Protein AF-A0A956EJT3-F1 (afdb_monomer_lite)

Sequence (76 aa):
MIDYALLCQAIADWKAGRAPSVVPPPAPRQHQHSQPQHYEADDDDVEEYEEVGEEVVEQTVIYQLPIEPVEDDDLL

Radius of gyration: 29.24 Å; chains: 1; bounding box: 40×41×86 Å

pLDDT: mean 70.57, std 13.34, range [47.59, 95.12]

Structure (mmCIF, N/CA/C/O backbone):
data_AF-A0A956EJT3-F1
#
_entry.id   AF-A0A956EJT3-F1
#
loop_
_atom_site.group_PDB
_atom_site.id
_atom_site.type_symbol
_atom_site.label_atom_id
_atom_site.label_alt_id
_atom_site.label_comp_id
_atom_site.label_asym_id
_atom_site.label_entity_id
_atom_site.label_seq_id
_atom_site.pdbx_PDB_ins_code
_atom_site.Cartn_x
_atom_site.Cartn_y
_atom_site.Cartn_z
_atom_site.occupancy
_atom_site.B_iso_or_equiv
_atom_site.auth_seq_id
_atom_site.auth_comp_id
_atom_site.auth_asym_id
_atom_site.auth_atom_id
_atom_site.pdbx_PDB_model_num
ATOM 1 N N . MET A 1 1 ? -9.483 -9.928 -12.150 1.00 69.44 1 MET A N 1
ATOM 2 C CA . MET A 1 1 ? -10.375 -9.704 -10.993 1.00 69.44 1 MET A CA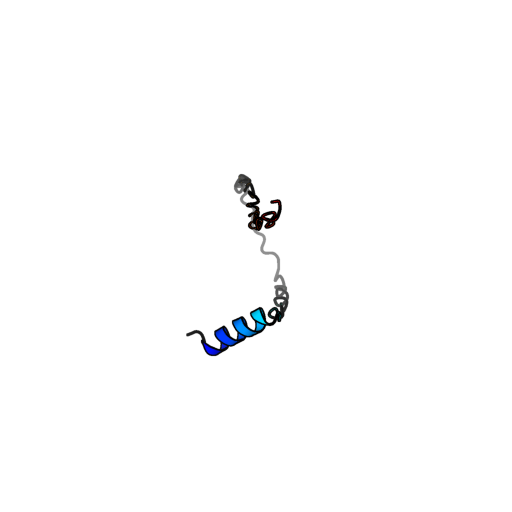 1
ATOM 3 C C . MET A 1 1 ? -9.577 -10.054 -9.752 1.00 69.44 1 MET A C 1
ATOM 5 O O . MET A 1 1 ? -8.966 -11.113 -9.749 1.00 69.44 1 MET A O 1
ATOM 9 N N . ILE A 1 2 ? -9.469 -9.137 -8.793 1.00 81.56 2 ILE A N 1
ATOM 10 C CA . ILE A 1 2 ? -8.633 -9.323 -7.598 1.00 81.56 2 ILE A CA 1
ATOM 11 C C . ILE A 1 2 ? -9.431 -10.125 -6.566 1.00 81.56 2 ILE A C 1
ATOM 13 O O . ILE A 1 2 ? -10.616 -9.857 -6.373 1.00 81.56 2 ILE A O 1
ATOM 17 N N . ASP A 1 3 ? -8.789 -11.103 -5.928 1.00 93.44 3 ASP A N 1
ATOM 18 C CA . ASP A 1 3 ? -9.389 -11.874 -4.842 1.00 93.44 3 ASP A CA 1
ATOM 19 C C . ASP A 1 3 ? -9.444 -11.027 -3.563 1.00 93.44 3 ASP A C 1
ATOM 21 O O . ASP A 1 3 ? -8.419 -10.637 -2.997 1.00 93.44 3 ASP A O 1
ATOM 25 N N . TYR A 1 4 ? -10.661 -10.726 -3.117 1.00 95.12 4 TYR A N 1
ATOM 26 C CA . TYR A 1 4 ? -10.899 -9.911 -1.931 1.00 95.12 4 TYR A CA 1
ATOM 27 C C . TYR A 1 4 ? -10.427 -10.600 -0.644 1.00 95.12 4 TYR A C 1
ATOM 29 O O . TYR A 1 4 ? -9.931 -9.930 0.260 1.00 95.12 4 TYR A O 1
ATOM 37 N N . ALA A 1 5 ? -10.515 -11.932 -0.571 1.00 92.06 5 ALA A N 1
ATOM 38 C CA . ALA A 1 5 ? -10.076 -12.679 0.604 1.00 92.06 5 ALA A CA 1
ATOM 39 C C . ALA A 1 5 ? -8.561 -12.538 0.813 1.00 92.06 5 ALA A C 1
ATOM 41 O O . ALA A 1 5 ? -8.099 -12.327 1.936 1.00 92.06 5 ALA A O 1
ATOM 42 N N . LEU A 1 6 ? -7.800 -12.567 -0.285 1.00 90.75 6 LEU A N 1
ATOM 43 C CA . LEU A 1 6 ? -6.352 -12.371 -0.273 1.00 90.75 6 LEU A CA 1
ATOM 44 C C . LEU A 1 6 ? -5.972 -10.960 0.201 1.00 90.75 6 LEU A C 1
ATOM 46 O O . LEU A 1 6 ? -5.026 -10.802 0.973 1.00 90.75 6 LEU A O 1
ATOM 50 N N . LEU A 1 7 ? -6.742 -9.942 -0.194 1.00 91.88 7 LEU A N 1
ATOM 51 C CA . LEU A 1 7 ? -6.530 -8.565 0.253 1.00 91.88 7 LEU A CA 1
ATOM 52 C C . LEU A 1 7 ? -6.783 -8.409 1.762 1.00 91.88 7 LEU A C 1
ATOM 54 O O . LEU A 1 7 ? -5.977 -7.806 2.471 1.00 91.88 7 LEU A O 1
ATOM 58 N N . CYS A 1 8 ? -7.879 -8.978 2.270 1.00 94.00 8 CYS A N 1
ATOM 59 C CA . CYS A 1 8 ? -8.199 -8.950 3.698 1.00 94.00 8 CYS A CA 1
ATOM 60 C C . CYS A 1 8 ? -7.124 -9.640 4.544 1.00 94.00 8 CYS A C 1
ATOM 62 O O . CYS A 1 8 ? -6.744 -9.113 5.591 1.00 94.00 8 CYS A O 1
ATOM 64 N N . GLN A 1 9 ? -6.611 -10.780 4.076 1.00 91.50 9 GLN A N 1
ATOM 65 C CA . GLN A 1 9 ? -5.541 -11.505 4.755 1.00 91.50 9 GLN A CA 1
ATOM 66 C C . GLN A 1 9 ? -4.251 -10.679 4.806 1.00 91.50 9 GLN A C 1
ATOM 68 O O . GLN A 1 9 ? -3.665 -10.530 5.875 1.00 91.50 9 GLN A O 1
ATOM 73 N N . ALA A 1 10 ? -3.856 -10.062 3.689 1.00 88.88 10 ALA A N 1
ATOM 74 C CA . ALA A 1 10 ? -2.663 -9.219 3.634 1.00 88.88 10 ALA A CA 1
ATOM 75 C C . ALA A 1 10 ? -2.737 -8.030 4.612 1.00 88.88 10 ALA A C 1
ATOM 77 O O . ALA A 1 10 ? -1.756 -7.708 5.282 1.00 88.88 10 ALA A O 1
ATOM 78 N N . ILE A 1 11 ? -3.913 -7.403 4.747 1.00 90.44 11 ILE A N 1
ATOM 79 C CA . ILE A 1 11 ? -4.140 -6.312 5.709 1.00 90.44 11 ILE A CA 1
ATOM 80 C C . ILE A 1 11 ? -4.046 -6.822 7.155 1.00 90.44 11 ILE A C 1
ATOM 82 O O . ILE A 1 11 ? -3.486 -6.137 8.014 1.00 90.44 11 ILE A O 1
ATOM 86 N N . ALA A 1 12 ? -4.594 -8.006 7.442 1.00 91.81 12 ALA A N 1
ATOM 87 C CA . ALA A 1 12 ? -4.525 -8.616 8.768 1.00 91.81 12 ALA A CA 1
ATOM 88 C C . ALA A 1 12 ? -3.081 -8.969 9.161 1.00 91.81 12 ALA A C 1
ATOM 90 O O . ALA A 1 12 ? -2.659 -8.661 10.276 1.00 91.81 12 ALA A O 1
ATOM 91 N N . ASP A 1 13 ? -2.310 -9.534 8.233 1.00 89.62 13 ASP A N 1
ATOM 92 C CA . ASP A 1 13 ? -0.906 -9.885 8.448 1.00 89.62 13 ASP A CA 1
ATOM 93 C C . ASP A 1 13 ? -0.048 -8.631 8.691 1.00 89.62 13 ASP A C 1
ATOM 95 O O . ASP A 1 13 ? 0.760 -8.605 9.623 1.00 89.62 13 ASP A O 1
ATOM 99 N N . TRP A 1 14 ? -0.295 -7.550 7.940 1.00 85.75 14 TRP A N 1
ATOM 100 C CA . TRP A 1 14 ? 0.391 -6.270 8.137 1.00 85.75 14 TRP A CA 1
ATOM 101 C C . TRP A 1 14 ? 0.075 -5.643 9.502 1.00 85.75 14 TRP A C 1
ATOM 103 O O . TRP A 1 14 ? 0.985 -5.217 10.213 1.00 85.75 14 TRP A O 1
ATOM 113 N N . LYS A 1 15 ? -1.198 -5.668 9.930 1.00 88.44 15 LYS A N 1
ATOM 114 C CA . LYS A 1 15 ? -1.608 -5.243 11.284 1.00 88.44 15 LYS A CA 1
ATOM 115 C C . LYS A 1 15 ? -0.967 -6.083 12.389 1.00 88.44 15 LYS A C 1
ATOM 117 O O . LYS A 1 15 ? -0.690 -5.561 13.463 1.00 88.44 15 LYS A O 1
ATOM 122 N N . ALA A 1 16 ? -0.725 -7.366 12.132 1.00 90.88 16 ALA A N 1
ATOM 123 C CA . ALA A 1 16 ? -0.036 -8.265 13.052 1.00 90.88 16 ALA A CA 1
ATOM 124 C C . ALA A 1 16 ? 1.495 -8.071 13.062 1.00 90.88 16 ALA A C 1
ATOM 126 O O . ALA A 1 16 ? 2.205 -8.840 13.709 1.00 90.88 16 ALA A O 1
ATOM 127 N N . GLY A 1 17 ? 2.022 -7.077 12.336 1.00 85.62 17 GLY A N 1
ATOM 128 C CA . GLY A 1 17 ? 3.456 -6.805 12.245 1.00 85.62 17 GLY A CA 1
ATOM 129 C C . GLY A 1 17 ? 4.220 -7.804 11.374 1.00 85.62 17 GLY A C 1
ATOM 130 O O . GLY A 1 17 ? 5.450 -7.771 11.339 1.00 85.62 17 GLY A O 1
ATOM 131 N N . ARG A 1 18 ? 3.526 -8.688 10.644 1.00 81.12 18 ARG A N 1
ATOM 132 C CA . ARG A 1 18 ? 4.148 -9.505 9.600 1.00 81.12 18 ARG A CA 1
ATOM 133 C C . ARG A 1 18 ? 4.235 -8.669 8.335 1.00 81.12 18 ARG A C 1
ATOM 135 O O . ARG A 1 18 ? 3.287 -8.581 7.559 1.00 81.12 18 ARG A O 1
ATOM 142 N N . ALA A 1 19 ? 5.395 -8.057 8.122 1.00 75.00 19 ALA A N 1
ATOM 143 C CA . ALA A 1 19 ? 5.714 -7.504 6.816 1.00 75.00 19 ALA A CA 1
ATOM 144 C C . ALA A 1 19 ? 5.683 -8.640 5.774 1.00 75.00 19 ALA A C 1
ATOM 146 O O . ALA A 1 19 ? 6.209 -9.727 6.056 1.00 75.00 19 ALA A O 1
ATOM 147 N N . PRO A 1 20 ? 5.078 -8.431 4.589 1.00 69.69 20 PRO A N 1
ATOM 148 C CA . PRO A 1 20 ? 5.202 -9.395 3.508 1.00 69.69 20 PRO A CA 1
ATOM 149 C C . PRO A 1 20 ? 6.691 -9.622 3.247 1.00 69.69 20 PRO A C 1
ATOM 151 O O . PRO A 1 20 ? 7.471 -8.670 3.190 1.00 69.69 20 PRO A O 1
ATOM 154 N N . SER A 1 21 ? 7.090 -10.894 3.161 1.00 70.12 21 SER A N 1
ATOM 155 C CA . SER A 1 21 ? 8.467 -11.270 2.854 1.00 70.12 21 SER A CA 1
ATOM 156 C C . SER A 1 21 ? 8.887 -10.524 1.594 1.00 70.12 21 SER A C 1
ATOM 158 O O . SER A 1 21 ? 8.302 -10.720 0.527 1.00 70.12 21 SER A O 1
ATOM 160 N N . VAL A 1 22 ? 9.871 -9.636 1.738 1.00 67.94 22 VAL A N 1
ATOM 161 C CA . VAL A 1 22 ? 10.521 -8.975 0.611 1.00 67.94 22 VAL A CA 1
ATOM 162 C C . VAL A 1 22 ? 11.350 -10.053 -0.068 1.00 67.94 22 VAL A C 1
ATOM 164 O O . VAL A 1 22 ? 12.536 -10.214 0.208 1.00 67.94 22 VAL A O 1
ATOM 167 N N . VAL A 1 23 ? 10.696 -10.879 -0.882 1.00 76.38 23 VAL A N 1
ATOM 168 C CA . VAL A 1 23 ? 11.398 -11.780 -1.784 1.00 76.38 23 VAL A CA 1
ATOM 169 C C . VAL A 1 23 ? 12.170 -10.861 -2.725 1.00 76.38 23 VAL A C 1
ATOM 171 O O . VAL A 1 23 ? 11.535 -10.073 -3.434 1.00 76.38 23 VAL A O 1
ATOM 174 N N . PRO A 1 24 ? 13.513 -10.884 -2.706 1.00 76.06 24 PRO A N 1
ATOM 175 C CA . PRO A 1 24 ? 14.276 -10.067 -3.627 1.00 76.06 24 PRO A CA 1
ATOM 176 C C . PRO A 1 24 ? 13.870 -10.452 -5.055 1.00 76.06 24 PRO A C 1
ATOM 178 O O . PRO A 1 24 ? 13.689 -11.645 -5.335 1.00 76.06 24 PRO A O 1
ATOM 181 N N . PRO A 1 25 ? 13.684 -9.471 -5.954 1.00 78.69 25 PRO A N 1
ATOM 182 C CA . PRO A 1 25 ? 13.370 -9.773 -7.340 1.00 78.69 25 PRO A CA 1
ATOM 183 C C . PRO A 1 25 ? 14.444 -10.712 -7.915 1.00 78.69 25 PRO A C 1
ATOM 185 O O . PRO A 1 25 ? 15.616 -10.611 -7.534 1.00 78.69 25 PRO A O 1
ATOM 188 N N . PRO A 1 26 ? 14.071 -11.652 -8.803 1.00 82.44 26 PRO A N 1
ATOM 189 C CA . PRO A 1 26 ? 15.042 -12.546 -9.418 1.00 82.44 26 PRO A CA 1
ATOM 190 C C . PRO A 1 26 ? 16.122 -11.724 -10.123 1.00 82.44 26 PRO A C 1
ATOM 192 O O . PRO A 1 26 ? 15.822 -10.701 -10.742 1.00 82.44 26 PRO A O 1
ATOM 195 N N . ALA A 1 27 ? 17.374 -12.178 -10.029 1.00 82.38 27 ALA A N 1
ATOM 196 C CA . ALA A 1 27 ? 18.493 -11.494 -10.663 1.00 82.38 27 ALA A CA 1
ATOM 197 C C . ALA A 1 27 ? 18.210 -11.280 -12.163 1.00 82.38 27 ALA A C 1
ATOM 199 O O . ALA A 1 27 ? 17.670 -12.186 -12.817 1.00 82.38 27 ALA A O 1
ATOM 200 N N . PRO A 1 28 ? 18.567 -10.109 -12.721 1.00 82.88 28 PRO A N 1
ATOM 201 C CA . PRO A 1 28 ? 18.414 -9.859 -14.145 1.00 82.88 28 PRO A CA 1
ATOM 202 C C . PRO A 1 28 ? 19.153 -10.950 -14.924 1.00 82.88 28 PRO A C 1
ATOM 204 O O . PRO A 1 28 ? 20.312 -11.266 -14.643 1.00 82.88 28 PRO A O 1
ATOM 207 N N . ARG A 1 29 ? 18.463 -11.571 -15.887 1.00 81.62 29 ARG A N 1
ATOM 208 C CA . ARG A 1 29 ? 19.077 -12.574 -16.760 1.00 81.62 29 ARG A CA 1
ATOM 209 C C . ARG A 1 29 ? 20.162 -11.864 -17.558 1.00 81.62 29 ARG A C 1
ATOM 211 O O . ARG A 1 29 ? 19.852 -10.961 -18.328 1.00 81.62 29 ARG A O 1
ATOM 218 N N . GLN A 1 30 ? 21.418 -12.263 -17.371 1.00 71.69 30 GLN A N 1
ATOM 219 C CA . GLN A 1 30 ? 22.494 -11.813 -18.244 1.00 71.69 30 GLN A CA 1
ATOM 220 C C . GLN A 1 30 ? 22.153 -12.274 -19.660 1.00 71.69 30 GLN A C 1
ATOM 222 O O . GLN A 1 30 ? 22.182 -13.468 -19.966 1.00 71.69 30 GLN A O 1
ATOM 227 N N . HIS A 1 31 ? 21.765 -11.328 -20.510 1.00 66.62 31 HIS A N 1
ATOM 228 C CA . HIS A 1 31 ? 21.715 -11.557 -21.938 1.00 66.62 31 HIS A CA 1
ATOM 229 C C . HIS A 1 31 ? 23.137 -11.941 -22.352 1.00 66.62 31 HIS A C 1
ATOM 231 O O . HIS A 1 31 ? 24.070 -11.161 -22.170 1.00 66.62 31 HIS A O 1
ATOM 237 N N . GLN A 1 32 ? 23.331 -13.167 -22.844 1.00 62.75 32 GLN A N 1
ATOM 238 C CA . GLN A 1 32 ? 24.559 -13.504 -23.551 1.00 62.75 32 GLN A CA 1
ATOM 239 C C . GLN A 1 32 ? 24.642 -12.534 -24.726 1.00 62.75 32 GLN A C 1
ATOM 241 O O . GLN A 1 32 ? 23.852 -12.635 -25.662 1.00 62.75 32 GLN A O 1
ATOM 246 N N . HIS A 1 33 ? 25.535 -11.550 -24.626 1.00 57.56 33 HIS A N 1
ATOM 247 C CA . HIS A 1 33 ? 25.808 -10.603 -25.692 1.00 57.56 33 HIS A CA 1
ATOM 248 C C . HIS A 1 33 ? 26.326 -11.386 -26.900 1.00 57.56 33 HIS A C 1
ATOM 250 O O . HIS A 1 33 ? 27.501 -11.735 -27.002 1.00 57.56 33 HIS A O 1
ATOM 256 N N . SER A 1 34 ? 25.417 -11.708 -27.811 1.00 60.47 34 SER A N 1
ATOM 257 C CA . SER A 1 34 ? 25.731 -12.149 -29.155 1.00 60.47 34 SER A CA 1
ATOM 258 C C . SER A 1 34 ? 26.319 -10.960 -29.908 1.00 60.47 34 SER A C 1
ATOM 260 O O . SER A 1 34 ? 25.553 -10.137 -30.384 1.00 60.47 34 SER A O 1
ATOM 262 N N . GLN A 1 35 ? 27.654 -10.913 -29.952 1.00 61.41 35 GLN A N 1
ATOM 263 C CA . GLN A 1 35 ? 28.556 -10.136 -30.820 1.00 61.41 35 GLN A CA 1
ATOM 264 C C . GLN A 1 35 ? 28.289 -8.626 -31.036 1.00 61.41 35 GLN A C 1
ATOM 266 O O . GLN A 1 35 ? 27.157 -8.185 -31.201 1.00 61.41 35 GLN A O 1
ATOM 271 N N . PRO A 1 36 ? 29.350 -7.801 -31.100 1.00 49.78 36 PRO A N 1
ATOM 272 C CA . PRO A 1 36 ? 29.200 -6.366 -31.291 1.00 49.78 36 PRO A CA 1
ATOM 273 C C . PRO A 1 36 ? 28.728 -6.088 -32.721 1.00 49.78 36 PRO A C 1
ATOM 275 O O . PRO A 1 36 ? 29.465 -6.305 -33.682 1.00 49.78 36 PRO A O 1
ATOM 278 N N . GLN A 1 37 ? 27.503 -5.591 -32.874 1.00 56.59 37 GLN A N 1
ATOM 279 C CA . GLN A 1 37 ? 27.174 -4.810 -34.059 1.00 56.59 37 GLN A CA 1
ATOM 280 C C . GLN A 1 37 ? 27.844 -3.449 -33.875 1.00 56.59 37 GLN A C 1
ATOM 282 O O . GLN A 1 37 ? 27.553 -2.737 -32.916 1.00 56.59 37 GLN A O 1
ATOM 287 N N . HIS A 1 38 ? 28.798 -3.138 -34.753 1.00 51.88 38 HIS A N 1
ATOM 288 C CA . HIS A 1 38 ? 29.328 -1.789 -34.908 1.00 51.88 38 HIS A CA 1
ATOM 289 C C . HIS A 1 38 ? 28.147 -0.847 -35.167 1.00 51.88 38 HIS A C 1
ATOM 291 O O . HIS A 1 38 ? 27.496 -0.958 -36.203 1.00 51.88 38 HIS A O 1
ATOM 297 N N . TYR A 1 39 ? 27.870 0.041 -34.219 1.00 51.09 39 TYR A N 1
ATOM 298 C CA . TYR A 1 39 ? 27.004 1.192 -34.428 1.00 51.09 39 TYR A CA 1
ATOM 299 C C . TYR A 1 39 ? 27.929 2.371 -34.728 1.00 51.09 39 TYR A C 1
ATOM 301 O O . TYR A 1 39 ? 28.831 2.661 -33.938 1.00 51.09 39 TYR A O 1
ATOM 309 N N . GLU A 1 40 ? 27.779 2.978 -35.904 1.00 55.25 40 GLU A N 1
ATOM 310 C CA . GLU A 1 40 ? 28.385 4.278 -36.180 1.00 55.25 40 GLU A CA 1
ATOM 311 C C . GLU A 1 40 ? 27.760 5.293 -35.216 1.00 55.25 40 GLU A C 1
ATOM 313 O O . GLU A 1 40 ? 26.543 5.323 -35.031 1.00 55.25 40 GLU A O 1
ATOM 318 N N . ALA A 1 41 ? 28.617 6.042 -34.527 1.00 54.69 41 ALA A N 1
ATOM 319 C CA . ALA A 1 41 ? 28.220 7.130 -33.655 1.00 54.69 4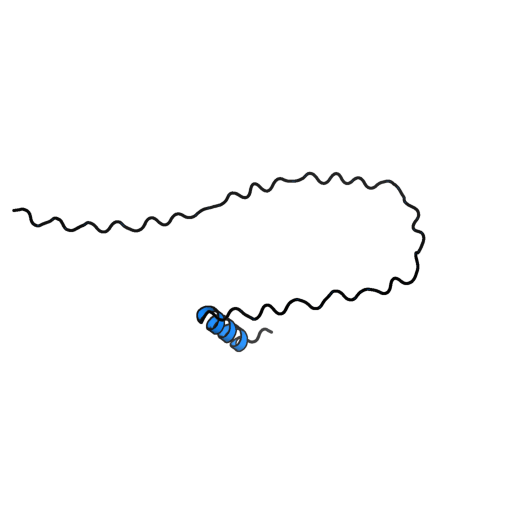1 ALA A CA 1
ATOM 320 C C . ALA A 1 41 ? 27.863 8.340 -34.525 1.00 54.69 41 ALA A C 1
ATOM 322 O O . ALA A 1 41 ? 28.751 8.934 -35.135 1.00 54.69 41 ALA A O 1
ATOM 323 N N . ASP A 1 42 ? 26.582 8.694 -34.574 1.00 51.69 42 ASP A N 1
ATOM 324 C CA . ASP A 1 42 ? 26.183 10.075 -34.825 1.00 51.69 42 ASP A CA 1
ATOM 325 C C . ASP A 1 42 ? 26.250 10.804 -33.472 1.00 51.69 42 ASP A C 1
ATOM 327 O O . ASP A 1 42 ? 25.408 10.615 -32.594 1.00 51.69 42 ASP A O 1
ATOM 331 N N . ASP A 1 43 ? 27.334 11.562 -33.289 1.00 49.72 43 ASP A N 1
ATOM 332 C CA . ASP A 1 43 ? 27.559 12.546 -32.222 1.00 49.72 43 ASP A CA 1
ATOM 333 C C . ASP A 1 43 ? 26.554 13.708 -32.369 1.00 49.72 43 ASP A C 1
ATOM 335 O O . ASP A 1 43 ? 26.898 14.782 -32.863 1.00 49.72 43 ASP A O 1
ATOM 339 N N . ASP A 1 44 ? 25.297 13.500 -31.976 1.00 54.47 44 ASP A N 1
ATOM 340 C CA . ASP A 1 44 ? 24.327 14.601 -31.845 1.00 54.47 44 ASP A CA 1
ATOM 341 C C . ASP A 1 44 ? 23.376 14.402 -30.654 1.00 54.47 44 ASP A C 1
ATOM 343 O O . ASP A 1 44 ? 22.181 14.682 -30.727 1.00 54.47 44 ASP A O 1
ATOM 347 N N . ASP A 1 45 ? 23.913 13.887 -29.542 1.00 57.47 45 ASP A N 1
ATOM 348 C CA . ASP A 1 45 ? 23.170 13.722 -28.291 1.00 57.47 45 ASP A CA 1
ATOM 349 C C . ASP A 1 45 ? 23.924 14.370 -27.119 1.00 57.47 45 ASP A C 1
ATOM 351 O O . ASP A 1 45 ? 24.744 13.758 -26.432 1.00 57.47 45 ASP A O 1
ATOM 355 N N . VAL A 1 46 ? 23.657 15.659 -26.911 1.00 56.00 46 VAL A N 1
ATOM 356 C CA . VAL A 1 46 ? 23.790 16.293 -25.596 1.00 56.00 46 VAL A CA 1
ATOM 357 C C . VAL A 1 46 ? 22.421 16.870 -25.257 1.00 56.00 46 VAL A C 1
ATOM 359 O O . VAL A 1 46 ? 22.183 18.071 -25.366 1.00 56.00 46 VAL A O 1
ATOM 362 N N . GLU A 1 47 ? 21.489 16.003 -24.863 1.00 57.44 47 GLU A N 1
ATOM 363 C CA . GLU A 1 47 ? 20.392 16.442 -24.007 1.00 57.44 47 GLU A CA 1
ATOM 364 C C . GLU A 1 47 ? 20.987 16.845 -22.648 1.00 57.44 47 GLU A C 1
ATOM 366 O O . GLU A 1 47 ? 21.355 16.017 -21.813 1.00 57.44 47 GLU A O 1
ATOM 371 N N . GLU A 1 48 ? 21.150 18.152 -22.452 1.00 56.16 48 GLU A N 1
ATOM 372 C CA . GLU A 1 48 ? 21.457 18.766 -21.164 1.00 56.16 48 GLU A CA 1
ATOM 373 C C . GLU A 1 48 ? 20.254 18.545 -20.234 1.00 56.16 48 GLU A C 1
ATOM 375 O O . GLU A 1 48 ? 19.267 19.279 -20.265 1.00 56.16 48 GLU A O 1
ATOM 380 N N . TYR A 1 49 ? 20.304 17.481 -19.432 1.00 61.72 49 TYR A N 1
ATOM 381 C CA . TYR A 1 49 ? 19.345 17.263 -18.355 1.00 61.72 49 TYR A CA 1
ATOM 382 C C . TYR A 1 49 ? 19.591 18.326 -17.275 1.00 61.72 49 TYR A C 1
ATOM 384 O O . TYR A 1 49 ? 20.500 18.186 -16.457 1.00 61.72 49 TYR A O 1
ATOM 392 N N . GLU A 1 50 ? 18.794 19.399 -17.277 1.00 63.19 50 GLU A N 1
ATOM 393 C CA . GLU A 1 50 ? 18.690 20.306 -16.132 1.00 63.19 50 GLU A CA 1
ATOM 394 C C . GLU A 1 50 ? 18.274 19.487 -14.902 1.00 63.19 50 GLU A C 1
ATOM 396 O O . GLU A 1 50 ? 17.180 18.921 -14.835 1.00 63.19 50 GLU A O 1
ATOM 401 N N . GLU A 1 51 ? 19.173 19.410 -13.922 1.00 64.25 51 GLU A N 1
ATOM 402 C CA . GLU A 1 51 ? 18.894 18.886 -12.591 1.00 64.25 51 GLU A CA 1
ATOM 403 C C . GLU A 1 51 ? 17.845 19.792 -11.933 1.00 64.25 51 GLU A C 1
ATOM 405 O O . GLU A 1 51 ? 18.155 20.819 -11.328 1.00 64.25 51 GLU A O 1
ATOM 410 N N . VAL A 1 52 ? 16.568 19.434 -12.083 1.00 57.94 52 VAL A N 1
ATOM 411 C CA . VAL A 1 52 ? 15.491 20.033 -11.298 1.00 57.94 52 VAL A CA 1
ATOM 412 C C . VAL A 1 52 ? 15.712 19.576 -9.864 1.00 57.94 52 VAL A C 1
ATOM 414 O O . VAL A 1 52 ? 15.360 18.457 -9.496 1.00 57.94 52 VAL A O 1
ATOM 417 N N . GLY A 1 53 ? 16.344 20.436 -9.067 1.00 57.69 53 GLY A N 1
ATOM 418 C CA . GLY A 1 53 ? 16.477 20.248 -7.632 1.00 57.69 53 GLY A CA 1
ATOM 419 C C . GLY A 1 53 ? 15.092 20.137 -7.008 1.00 57.69 53 GLY A C 1
ATOM 420 O O . GLY A 1 53 ? 14.454 21.147 -6.717 1.00 57.69 53 GLY A O 1
ATOM 421 N N . GLU A 1 54 ? 14.617 18.908 -6.812 1.00 59.91 54 GLU A N 1
ATOM 422 C CA . GLU A 1 54 ? 13.529 18.632 -5.886 1.00 59.91 54 GLU A CA 1
ATOM 423 C C . GLU A 1 54 ? 14.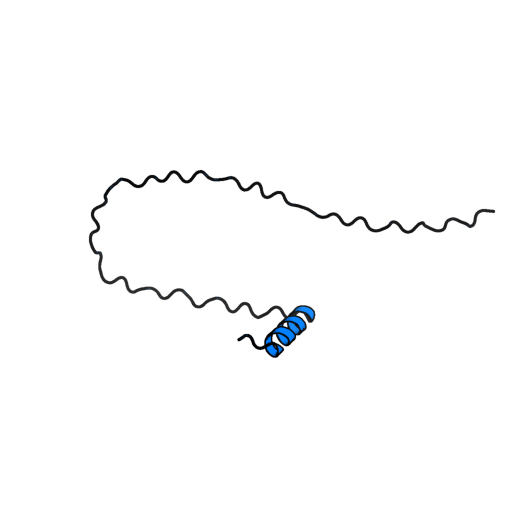034 19.009 -4.493 1.00 59.91 54 GLU A C 1
ATOM 425 O O . GLU A 1 54 ? 14.720 18.246 -3.813 1.00 59.91 54 GLU A O 1
ATOM 430 N N . GLU A 1 55 ? 13.721 20.235 -4.076 1.00 61.94 55 GLU A N 1
ATOM 431 C CA . GLU A 1 55 ? 13.743 20.620 -2.675 1.00 61.94 55 GLU A CA 1
ATOM 432 C C . GLU A 1 55 ? 12.772 19.681 -1.954 1.00 61.94 55 GLU A C 1
ATOM 434 O O . GLU A 1 55 ? 11.552 19.860 -1.979 1.00 61.94 55 GLU A O 1
ATOM 439 N N . VAL A 1 56 ? 13.319 18.621 -1.357 1.00 60.31 56 VAL A N 1
ATOM 440 C CA . VAL A 1 56 ? 12.588 17.747 -0.448 1.00 60.31 56 VAL A CA 1
ATOM 441 C C . VAL A 1 56 ? 12.253 18.597 0.770 1.00 60.31 56 VAL A C 1
ATOM 443 O O . VAL A 1 56 ? 13.009 18.665 1.736 1.00 60.31 56 VAL A O 1
ATOM 446 N N . VAL A 1 57 ? 11.124 19.301 0.710 1.00 61.06 57 VAL A N 1
ATOM 447 C CA . VAL A 1 57 ? 10.541 19.946 1.879 1.00 61.06 57 VAL A CA 1
ATOM 448 C C . VAL A 1 57 ? 10.132 18.808 2.803 1.00 61.06 57 VAL A C 1
ATOM 450 O O . VAL A 1 57 ? 9.088 18.181 2.621 1.00 61.06 57 VAL A O 1
ATOM 453 N N . GLU A 1 58 ? 10.995 18.495 3.766 1.00 62.50 58 GLU A N 1
ATOM 454 C CA . GLU A 1 58 ? 10.711 17.563 4.848 1.00 62.50 58 GLU A CA 1
ATOM 455 C C . GLU A 1 58 ? 9.524 18.113 5.645 1.00 62.50 58 GLU A C 1
ATOM 457 O O . GLU A 1 58 ? 9.668 18.882 6.598 1.00 62.50 58 GLU A O 1
ATOM 462 N N . GLN A 1 59 ? 8.312 17.760 5.221 1.00 64.12 59 GLN A N 1
ATOM 463 C CA . GLN A 1 59 ? 7.090 18.146 5.904 1.00 64.12 59 GLN A CA 1
ATOM 464 C C . GLN A 1 59 ? 6.985 17.327 7.195 1.00 64.12 59 GLN A C 1
ATOM 466 O O . GLN A 1 59 ? 6.351 16.275 7.257 1.00 64.12 59 GLN A O 1
ATOM 471 N N . THR A 1 60 ? 7.662 17.796 8.239 1.00 71.19 60 THR A N 1
ATOM 472 C CA . THR A 1 60 ? 7.614 17.198 9.571 1.00 71.19 60 THR A CA 1
ATOM 473 C C . THR A 1 60 ? 6.318 17.618 10.263 1.00 71.19 60 THR A C 1
ATOM 475 O O . THR A 1 60 ? 6.065 18.793 10.526 1.00 71.19 60 THR A O 1
ATOM 478 N N . VAL A 1 61 ? 5.445 16.648 10.542 1.00 76.44 61 VAL A N 1
ATOM 479 C CA . VAL A 1 61 ? 4.213 16.877 11.307 1.00 76.44 61 VAL A CA 1
ATOM 480 C C . VAL A 1 61 ? 4.534 16.719 12.790 1.00 76.44 61 VAL A C 1
ATOM 482 O O . VAL A 1 61 ? 4.760 15.610 13.271 1.00 76.44 61 VAL A O 1
ATOM 485 N N . ILE A 1 62 ? 4.561 17.832 13.524 1.00 78.38 62 ILE A N 1
ATOM 486 C CA . ILE A 1 62 ? 4.730 17.829 14.981 1.00 78.38 62 ILE A CA 1
ATOM 487 C C . ILE A 1 62 ? 3.348 17.704 15.627 1.00 78.38 62 ILE A C 1
ATOM 489 O O . ILE A 1 62 ? 2.539 18.631 15.573 1.00 78.38 62 ILE A O 1
ATOM 493 N N . TYR A 1 63 ? 3.078 16.566 16.265 1.00 78.06 63 TYR A N 1
ATOM 494 C CA . TYR A 1 63 ? 1.887 16.395 17.094 1.00 78.06 63 TYR A CA 1
ATOM 495 C C . TYR A 1 63 ? 2.115 17.072 18.449 1.00 78.06 63 TYR A C 1
ATOM 497 O O . TYR A 1 63 ? 2.914 16.602 19.258 1.00 78.06 63 TYR A O 1
ATOM 505 N N . GLN A 1 64 ? 1.410 18.174 18.706 1.00 75.62 64 GLN A N 1
ATOM 506 C CA . GLN A 1 64 ? 1.281 18.701 20.063 1.00 75.62 64 GLN A CA 1
ATOM 507 C C . GLN A 1 64 ? 0.270 17.836 20.815 1.00 75.62 64 GLN A C 1
ATOM 509 O O . GLN A 1 64 ? -0.902 17.777 20.443 1.00 75.62 64 GLN A O 1
ATOM 514 N N . LEU A 1 65 ? 0.735 17.140 21.853 1.00 79.69 65 LEU A N 1
ATOM 515 C CA . LEU A 1 65 ? -0.161 16.472 22.789 1.00 79.69 65 LEU A CA 1
ATOM 516 C C . LEU A 1 65 ? -0.985 17.542 23.522 1.00 79.69 65 LEU A C 1
ATOM 518 O O . LEU A 1 65 ? -0.416 18.566 23.913 1.00 79.69 65 LEU A O 1
ATOM 522 N N . PRO A 1 66 ? -2.299 17.338 23.713 1.00 74.06 66 PRO A N 1
ATOM 523 C CA . PRO A 1 66 ? -3.076 18.202 24.584 1.00 74.06 66 PRO A CA 1
ATOM 524 C C . PRO A 1 66 ? -2.458 18.140 25.982 1.00 74.06 66 PRO A C 1
ATOM 526 O O . PRO A 1 66 ? -2.346 17.070 26.576 1.00 74.06 66 PRO A O 1
ATOM 529 N N . ILE A 1 67 ? -2.001 19.291 26.471 1.00 73.62 67 ILE A N 1
ATOM 530 C CA . ILE A 1 67 ? -1.565 19.446 27.854 1.00 73.62 67 ILE A CA 1
ATOM 531 C C . ILE A 1 67 ? -2.843 19.326 28.680 1.00 73.62 67 ILE A C 1
ATOM 533 O O . ILE A 1 67 ? -3.685 20.225 28.640 1.00 73.62 67 ILE A O 1
ATOM 537 N N . GLU A 1 68 ? -3.032 18.188 29.348 1.00 73.81 68 GLU A N 1
ATOM 538 C CA . GLU A 1 68 ? -4.098 18.065 30.335 1.00 73.81 68 GLU A CA 1
ATOM 539 C C . GLU A 1 68 ? -3.877 19.153 31.393 1.00 73.81 68 GLU A C 1
ATOM 541 O O . GLU A 1 68 ? -2.740 19.328 31.851 1.00 73.81 68 GLU A O 1
ATOM 546 N N . PRO A 1 69 ? -4.908 19.934 31.754 1.00 66.38 69 PRO A N 1
ATOM 547 C CA . PRO A 1 69 ? -4.779 20.819 32.892 1.00 66.38 69 PRO A CA 1
ATOM 548 C C . PRO A 1 69 ? -4.513 19.935 34.110 1.00 66.38 69 PRO A C 1
ATOM 550 O O . PRO A 1 69 ? -5.314 19.065 34.442 1.00 66.38 69 PRO A O 1
ATOM 553 N N . VAL A 1 70 ? -3.366 20.140 34.752 1.00 66.81 70 VAL A N 1
ATOM 554 C CA . VAL A 1 70 ? -3.170 19.662 36.118 1.00 66.81 70 VAL A CA 1
ATOM 555 C C . VAL A 1 70 ? -4.244 20.371 36.935 1.00 66.81 70 VAL A C 1
ATOM 557 O O . VAL A 1 70 ? -4.258 21.600 36.993 1.00 66.81 70 VAL A O 1
ATOM 560 N N . GLU A 1 71 ? -5.206 19.608 37.451 1.00 68.81 71 GLU A N 1
ATOM 561 C CA . GLU A 1 71 ? -6.260 20.103 38.333 1.00 68.81 71 GLU A CA 1
ATOM 562 C C . GLU A 1 71 ? -5.627 20.547 39.660 1.00 68.81 71 GLU A C 1
ATOM 564 O O . GLU A 1 71 ? -5.665 19.833 40.656 1.00 68.81 71 GLU A O 1
ATOM 569 N N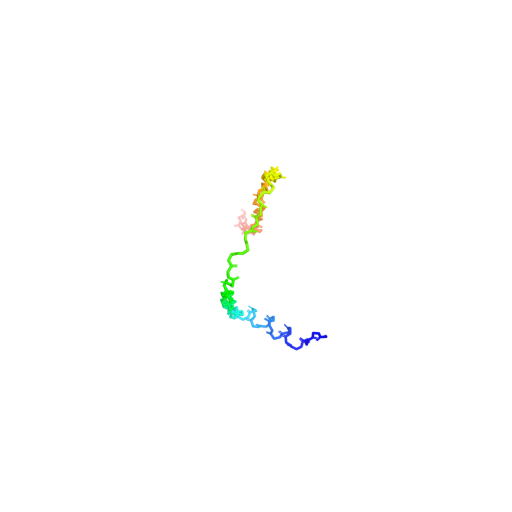 . ASP A 1 72 ? -5.022 21.732 39.676 1.00 61.56 72 ASP A N 1
ATOM 570 C CA . ASP A 1 72 ? -4.692 22.447 40.907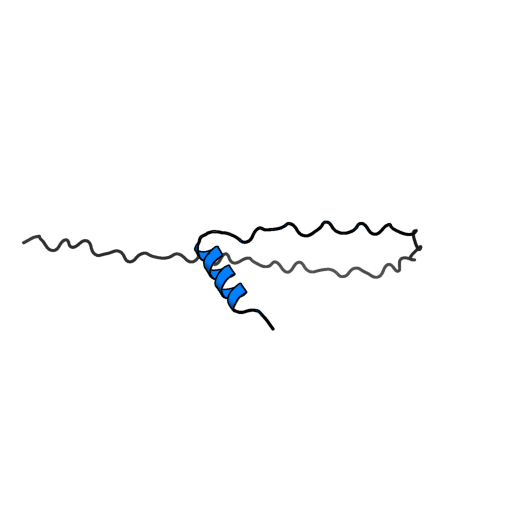 1.00 61.56 72 ASP A CA 1
ATOM 571 C C . ASP A 1 72 ? -5.908 23.300 41.318 1.00 61.56 72 ASP A C 1
ATOM 573 O O . ASP A 1 72 ? -5.839 24.526 41.377 1.00 61.56 72 ASP A O 1
ATOM 577 N N . ASP A 1 73 ? -7.048 22.649 41.569 1.00 58.41 73 ASP A N 1
ATOM 578 C CA . ASP A 1 73 ? -8.272 23.281 42.098 1.00 58.41 73 ASP A CA 1
ATOM 579 C C . ASP A 1 73 ? -8.538 22.814 43.540 1.00 58.41 73 ASP A C 1
A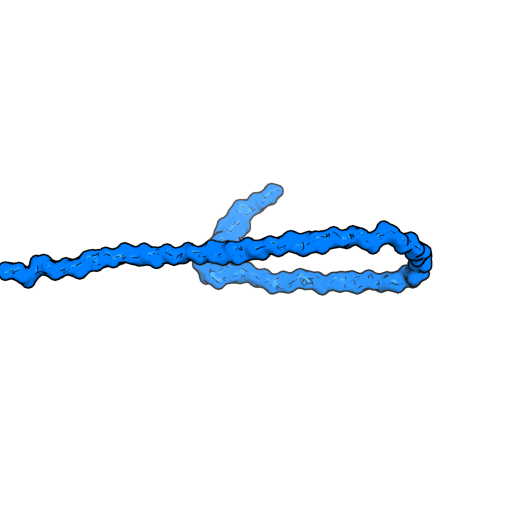TOM 581 O O . ASP A 1 73 ? -9.633 22.399 43.909 1.00 58.41 73 ASP A O 1
ATOM 585 N N . ASP A 1 74 ? -7.489 22.834 44.368 1.00 64.25 74 ASP A N 1
ATOM 586 C CA . ASP A 1 74 ? -7.610 22.542 45.800 1.00 64.25 74 ASP A CA 1
ATOM 587 C C . ASP A 1 74 ? -6.714 23.454 46.654 1.00 64.25 74 ASP A C 1
ATOM 589 O O . ASP A 1 74 ? -5.915 23.011 47.480 1.00 64.25 74 ASP A O 1
ATOM 593 N N . LEU A 1 75 ? -6.838 24.773 46.456 1.00 55.97 75 LEU A N 1
ATOM 594 C CA . LEU A 1 75 ? -6.383 25.759 47.440 1.00 55.97 75 LEU A CA 1
ATOM 595 C C . LEU A 1 75 ? -7.478 26.795 47.732 1.00 55.97 75 LEU A C 1
ATOM 597 O O . LEU A 1 75 ? -7.597 27.827 47.074 1.00 55.97 75 LEU A O 1
ATOM 601 N N . LEU A 1 76 ? -8.255 26.406 48.749 1.00 47.59 76 LEU A N 1
ATOM 602 C CA . LEU A 1 76 ? -9.124 27.161 49.663 1.00 47.59 76 LEU A CA 1
ATOM 603 C C . LEU A 1 76 ? -8.820 28.662 49.833 1.00 47.59 76 LEU A C 1
ATOM 605 O O . LEU A 1 76 ? -7.650 29.004 50.125 1.00 47.59 76 LEU A O 1
#

Secondary structure (DSSP, 8-state):
---HHHHHHHHHHHHTT------PPPPPP-----------------------------------------------

Foldseek 3Di:
DDDPVVVVVQVVCVVVVNDDPPPDPPDPPPDPPPDDDDDDDPPPDDPPPDPPPPPPPVPDDDDDDPPDPPPPVPDD